Protein AF-A0A841GJC9-F1 (afdb_monomer_lite)

Secondary structure (DSSP, 8-state):
--SSTTGGGS-HHHHHHHHHHHHHHHHHTGGG-PPPHHHHHHHHHHHHHHHH-TT-S--HHHHHHHHHTT-

Organism: NCBI:txid1639882

Radius of gyration: 18.8 Å; chains: 1; bounding box: 32×35×35 Å

Foldseek 3Di:
DPPDPPLVVDDPVVNVVVVVVVVVVVVVCVVVDDDDPVRVVVVVVVVVVCVVPVPPDDPPVVVVVVVVVVD

Sequence (71 aa):
MNKFPGILELSMAERIQLVEEIWDSIAADADNLSLTGEQREELDRRLDAQAANPGVGRPWQEVVARLLAAE

pLDDT: mean 89.74, std 9.37, range [51.75, 97.69]

Structure (mmCIF, N/CA/C/O backbone):
data_AF-A0A841GJC9-F1
#
_entry.id   AF-A0A841GJC9-F1
#
loop_
_atom_site.group_PDB
_atom_site.id
_atom_site.type_symbol
_atom_site.label_atom_id
_atom_site.label_alt_id
_atom_site.label_comp_id
_atom_site.label_asym_id
_atom_site.label_entity_id
_atom_site.label_seq_id
_atom_site.pdbx_PDB_ins_code
_atom_site.Cartn_x
_atom_site.Cartn_y
_atom_site.Cartn_z
_atom_site.occupancy
_atom_site.B_iso_or_equiv
_atom_site.auth_seq_id
_atom_site.auth_comp_id
_atom_site.auth_asym_id
_atom_site.auth_atom_id
_atom_site.pdbx_PDB_model_num
ATOM 1 N N . MET A 1 1 ? 1.460 12.211 21.345 1.00 53.03 1 MET A N 1
ATOM 2 C CA . MET A 1 1 ? 0.192 12.753 20.810 1.00 53.03 1 MET A CA 1
ATOM 3 C C . MET A 1 1 ? -0.415 11.680 19.924 1.00 53.03 1 MET A C 1
ATOM 5 O O . MET A 1 1 ? 0.299 11.199 19.051 1.00 53.03 1 MET A O 1
ATOM 9 N N . ASN A 1 2 ? -1.645 11.230 20.187 1.00 66.25 2 ASN A N 1
ATOM 10 C CA . ASN A 1 2 ? -2.285 10.251 19.307 1.00 66.25 2 ASN A CA 1
ATOM 11 C C . ASN A 1 2 ? -2.609 10.947 17.974 1.00 66.25 2 ASN A C 1
ATOM 13 O O . ASN A 1 2 ? -3.289 11.970 17.988 1.00 66.25 2 ASN A O 1
ATOM 17 N N . LYS A 1 3 ? -2.070 10.450 16.853 1.00 78.38 3 LYS A N 1
ATOM 18 C CA . LYS A 1 3 ? -2.229 11.091 15.532 1.00 78.38 3 LYS A CA 1
ATOM 19 C C . LYS A 1 3 ? -3.670 11.015 15.013 1.00 78.38 3 LYS A C 1
ATOM 21 O O . LYS A 1 3 ? -4.043 11.837 14.188 1.00 78.38 3 LYS A O 1
ATOM 26 N N . PHE A 1 4 ? -4.464 10.082 15.541 1.00 81.56 4 PHE A N 1
ATOM 27 C CA . PHE A 1 4 ? -5.860 9.870 15.169 1.00 81.56 4 PHE A CA 1
ATOM 28 C C . PHE A 1 4 ? -6.703 9.581 16.428 1.00 81.56 4 PHE A C 1
ATOM 30 O O . PHE A 1 4 ? -6.915 8.418 16.789 1.00 81.56 4 PHE A O 1
ATOM 37 N N . PRO A 1 5 ? -7.106 10.622 17.179 1.00 82.50 5 PRO A N 1
ATOM 38 C CA . PRO A 1 5 ? -7.973 10.454 18.346 1.00 82.50 5 PRO A CA 1
ATOM 39 C C . PRO A 1 5 ? -9.324 9.840 17.935 1.00 82.50 5 PRO A C 1
ATOM 41 O O . PRO A 1 5 ? -9.787 10.059 16.820 1.00 82.50 5 PRO A O 1
ATOM 44 N N . GLY A 1 6 ? -9.941 9.045 18.814 1.00 87.25 6 GLY A N 1
ATOM 45 C CA . GLY A 1 6 ? -11.245 8.409 18.564 1.00 87.25 6 GLY A CA 1
ATOM 46 C C . GLY A 1 6 ? -11.205 7.070 17.812 1.00 87.25 6 GLY A C 1
ATOM 47 O O . GLY A 1 6 ? -12.107 6.262 17.992 1.00 87.25 6 GLY A O 1
ATOM 48 N N . ILE A 1 7 ? -10.138 6.741 17.065 1.00 91.31 7 ILE A N 1
ATOM 49 C CA . ILE A 1 7 ? -10.050 5.437 16.362 1.00 91.31 7 ILE A CA 1
ATOM 50 C C . ILE A 1 7 ? -10.116 4.251 17.336 1.00 91.31 7 ILE A C 1
ATOM 52 O O . ILE A 1 7 ? -10.687 3.212 17.018 1.00 91.31 7 ILE A O 1
ATOM 56 N N . LEU A 1 8 ? -9.544 4.394 18.534 1.00 90.31 8 LEU A N 1
ATOM 57 C CA . LEU A 1 8 ? -9.564 3.335 19.550 1.00 90.31 8 LEU A CA 1
ATOM 58 C C . LEU A 1 8 ? -10.911 3.219 20.285 1.00 90.31 8 LEU A C 1
ATOM 60 O O . LEU A 1 8 ? -11.108 2.242 21.001 1.00 90.31 8 LEU A O 1
ATOM 64 N N . GLU A 1 9 ? -11.817 4.184 20.110 1.00 94.69 9 GLU A N 1
ATOM 65 C CA . GLU A 1 9 ? -13.173 4.164 20.680 1.00 94.69 9 GLU A CA 1
ATOM 66 C C . GLU A 1 9 ? -14.155 3.386 19.789 1.00 94.69 9 GLU A C 1
ATOM 68 O O . GLU A 1 9 ? -15.176 2.908 20.276 1.00 94.69 9 GLU A O 1
ATOM 73 N N . LEU A 1 10 ? -13.815 3.203 18.508 1.00 95.62 10 LEU A N 1
ATOM 74 C CA . LEU A 1 10 ? -14.546 2.341 17.580 1.00 95.62 10 LEU A CA 1
ATOM 75 C C . LEU A 1 10 ? -14.480 0.877 18.026 1.00 95.62 10 LEU A C 1
ATOM 77 O O . LEU A 1 10 ? -13.458 0.409 18.543 1.00 95.62 10 LEU A O 1
ATOM 81 N N . SER A 1 11 ? -15.536 0.116 17.752 1.00 97.19 11 SER A N 1
ATOM 82 C CA . SER A 1 11 ? -15.522 -1.340 17.884 1.00 97.19 11 SER A CA 1
ATOM 83 C C . SER A 1 11 ? -14.480 -1.975 16.953 1.00 97.19 11 SER A C 1
ATOM 85 O O . SER A 1 11 ? -14.006 -1.372 15.991 1.00 97.19 11 SER A O 1
ATOM 87 N N . MET A 1 12 ? -14.111 -3.233 17.216 1.00 95.50 12 MET A N 1
ATOM 88 C CA . MET A 1 12 ? -13.175 -3.955 16.344 1.00 95.50 12 MET A CA 1
ATOM 89 C C . MET A 1 12 ? -13.672 -4.023 14.893 1.00 95.50 12 MET A C 1
ATOM 91 O O . MET A 1 12 ? -12.878 -3.831 13.980 1.00 95.50 12 MET A O 1
ATOM 95 N N . ALA A 1 13 ? -14.971 -4.261 14.692 1.00 97.50 13 ALA A N 1
ATOM 96 C CA . ALA A 1 13 ? -15.568 -4.345 13.363 1.00 97.50 13 ALA A CA 1
ATOM 97 C C . ALA A 1 13 ? -15.469 -3.008 12.614 1.00 97.50 13 ALA A C 1
ATOM 99 O O . ALA A 1 13 ? -15.005 -2.979 11.481 1.00 97.50 13 ALA A O 1
ATOM 100 N N . GLU A 1 14 ? -15.806 -1.898 13.276 1.00 97.31 14 GLU A N 1
ATOM 101 C CA . GLU A 1 14 ? -15.698 -0.553 12.694 1.00 97.31 14 GLU A CA 1
ATOM 102 C C . GLU A 1 14 ? -14.248 -0.183 12.371 1.00 97.31 14 GLU A C 1
ATOM 104 O O . GLU A 1 14 ? -13.984 0.438 11.347 1.00 97.31 14 GLU A O 1
ATOM 109 N N . ARG A 1 15 ? -13.280 -0.598 13.199 1.00 96.50 15 ARG A N 1
ATOM 110 C CA . ARG A 1 15 ? -11.859 -0.389 12.884 1.00 96.50 15 ARG A CA 1
ATOM 111 C C . ARG A 1 15 ? -11.405 -1.195 11.675 1.00 96.50 15 ARG A C 1
ATOM 113 O O . ARG A 1 15 ? -10.619 -0.676 10.893 1.00 96.50 15 ARG A O 1
ATOM 120 N N . ILE A 1 16 ? -11.856 -2.443 11.537 1.00 96.62 16 ILE A N 1
ATOM 121 C CA . ILE A 1 16 ? -11.534 -3.276 10.370 1.00 96.62 16 ILE A CA 1
ATOM 122 C C . ILE A 1 16 ? -12.117 -2.643 9.106 1.00 96.62 16 ILE A C 1
ATOM 124 O O . ILE A 1 16 ? -11.392 -2.486 8.130 1.00 96.62 16 ILE A O 1
ATOM 128 N N . GLN A 1 17 ? -13.376 -2.208 9.154 1.00 97.31 17 GLN A N 1
ATOM 129 C CA . GLN A 1 17 ? -14.011 -1.539 8.024 1.00 97.31 17 GLN A CA 1
ATOM 130 C C . GLN A 1 17 ? -13.301 -0.226 7.664 1.00 97.31 17 GLN A C 1
ATOM 132 O O . GLN A 1 17 ? -13.000 0.010 6.501 1.00 97.31 17 GLN A O 1
ATOM 137 N N . LEU A 1 18 ? -12.956 0.602 8.653 1.00 95.94 18 LEU A N 1
ATOM 138 C CA . LEU A 1 18 ? -1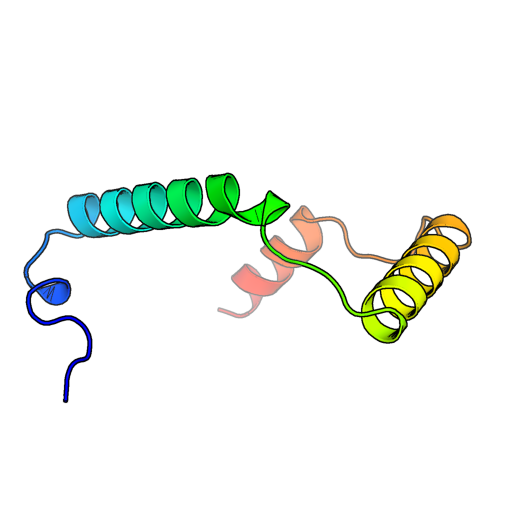2.204 1.836 8.415 1.00 95.94 18 LEU A CA 1
ATOM 139 C C . LEU A 1 18 ? -10.834 1.556 7.778 1.00 95.94 18 LEU A C 1
ATOM 141 O O . LEU A 1 18 ? -10.384 2.296 6.908 1.00 95.94 18 LEU A O 1
ATOM 145 N N . VAL A 1 19 ? -10.158 0.496 8.224 1.00 96.19 19 VAL A N 1
ATOM 146 C CA . VAL A 1 19 ? -8.893 0.042 7.643 1.00 96.19 19 VAL A CA 1
ATOM 147 C C . VAL A 1 19 ? -9.081 -0.329 6.17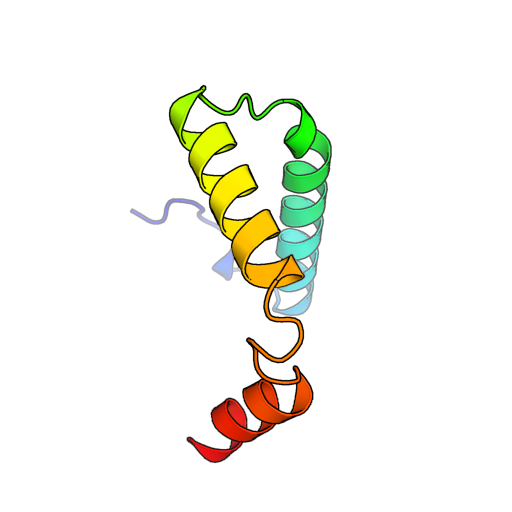1 1.00 96.19 19 VAL A C 1
ATOM 149 O O . VAL A 1 19 ? -8.302 0.132 5.344 1.00 96.19 19 VAL A O 1
ATOM 152 N N . GLU A 1 20 ? -10.118 -1.094 5.840 1.00 97.06 20 GLU A N 1
ATOM 153 C CA . GLU A 1 20 ? -10.452 -1.472 4.462 1.00 97.06 20 GLU A CA 1
ATOM 154 C C . GLU A 1 20 ? -10.742 -0.244 3.586 1.00 97.06 20 GLU A C 1
ATOM 156 O O . GLU A 1 20 ? -10.093 -0.066 2.559 1.00 97.06 20 GLU A O 1
ATOM 161 N N . GLU A 1 21 ? -11.597 0.673 4.046 1.00 97.00 21 GLU A N 1
ATOM 162 C CA . GLU A 1 21 ? -11.938 1.907 3.322 1.00 97.00 21 GLU A CA 1
ATOM 163 C C . GLU A 1 21 ? -10.708 2.792 3.050 1.00 97.00 21 GLU A C 1
ATOM 165 O O . GLU A 1 21 ? -10.564 3.379 1.974 1.00 97.00 21 GLU A O 1
ATOM 170 N N . ILE A 1 22 ? -9.783 2.880 4.013 1.00 95.12 22 ILE A N 1
ATOM 171 C CA . ILE A 1 22 ? -8.516 3.598 3.827 1.00 95.12 22 ILE A CA 1
ATOM 172 C C . ILE A 1 22 ? -7.637 2.882 2.798 1.00 95.12 22 ILE A C 1
ATOM 174 O O . ILE A 1 22 ? -7.020 3.545 1.963 1.00 95.12 22 ILE A O 1
ATOM 178 N N . TRP A 1 23 ? -7.559 1.552 2.850 1.00 95.88 23 TRP A N 1
ATOM 179 C CA . TRP A 1 23 ? -6.772 0.772 1.895 1.00 95.88 23 TRP A CA 1
ATOM 180 C C . TRP A 1 23 ? -7.293 0.932 0.465 1.00 95.88 23 TRP A C 1
ATOM 182 O O . TRP A 1 23 ? -6.490 1.151 -0.443 1.00 95.88 23 TRP A O 1
ATOM 192 N N . ASP A 1 24 ? -8.612 0.908 0.279 1.00 95.44 24 ASP A N 1
ATOM 193 C CA . ASP A 1 24 ? -9.256 1.128 -1.018 1.00 95.44 24 ASP A CA 1
ATOM 194 C C . ASP A 1 24 ? -8.983 2.536 -1.556 1.00 95.44 24 ASP A C 1
ATOM 196 O O . ASP A 1 24 ? -8.646 2.705 -2.728 1.00 95.44 24 ASP A O 1
ATOM 200 N N . SER A 1 25 ? -9.058 3.551 -0.691 1.00 93.94 25 SER A N 1
ATOM 201 C CA . SER A 1 25 ? -8.739 4.939 -1.045 1.00 93.94 25 SER A CA 1
ATOM 202 C C . SER A 1 25 ? -7.283 5.100 -1.502 1.00 93.94 25 SER A C 1
ATOM 204 O O . SER A 1 25 ? -7.015 5.675 -2.557 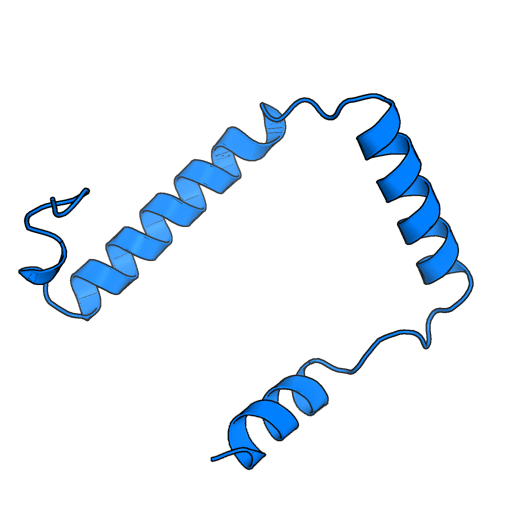1.00 93.94 25 SER A O 1
ATOM 206 N N . ILE A 1 26 ? -6.330 4.519 -0.764 1.00 93.06 26 ILE A N 1
ATOM 207 C CA . ILE A 1 26 ? -4.907 4.545 -1.137 1.00 93.06 26 ILE A CA 1
ATOM 208 C C . ILE A 1 26 ? -4.677 3.823 -2.470 1.00 93.06 26 ILE A C 1
ATOM 210 O O . ILE A 1 26 ? -3.892 4.294 -3.293 1.00 93.06 26 ILE A O 1
ATOM 214 N N . ALA A 1 27 ? -5.341 2.685 -2.690 1.00 91.19 27 ALA A N 1
ATOM 215 C CA . ALA A 1 27 ? -5.228 1.932 -3.934 1.00 91.19 27 ALA A CA 1
ATOM 216 C C . ALA A 1 27 ? -5.790 2.714 -5.132 1.00 91.19 27 ALA A C 1
ATOM 218 O O . ALA A 1 27 ? -5.186 2.691 -6.202 1.00 91.19 27 ALA A O 1
ATOM 219 N N . ALA A 1 28 ? -6.895 3.442 -4.952 1.00 91.44 28 ALA A N 1
ATOM 220 C CA . ALA A 1 28 ? -7.466 4.301 -5.988 1.00 91.44 28 ALA A CA 1
ATOM 221 C C . ALA A 1 28 ? -6.518 5.443 -6.399 1.00 91.44 28 ALA A C 1
ATOM 223 O O . ALA A 1 28 ? -6.485 5.827 -7.566 1.00 91.44 28 ALA A O 1
ATOM 224 N N . ASP A 1 29 ? -5.708 5.941 -5.464 1.00 89.31 29 ASP A N 1
ATOM 225 C CA . ASP A 1 29 ? -4.699 6.972 -5.719 1.00 89.31 29 ASP A CA 1
ATOM 226 C C . ASP A 1 29 ? -3.340 6.412 -6.181 1.00 89.31 29 ASP A C 1
ATOM 228 O O . ASP A 1 29 ? -2.413 7.185 -6.443 1.00 89.31 29 ASP A O 1
ATOM 232 N N . ALA A 1 30 ? -3.188 5.089 -6.307 1.00 82.62 30 ALA A N 1
ATOM 233 C CA . ALA A 1 30 ? -1.901 4.461 -6.608 1.00 82.62 30 ALA A CA 1
ATOM 234 C C . ALA A 1 30 ? -1.318 4.900 -7.962 1.00 82.62 30 ALA A C 1
ATOM 236 O O . ALA A 1 30 ? -0.104 5.062 -8.082 1.00 82.62 30 ALA A O 1
ATOM 237 N N . ASP A 1 31 ? -2.168 5.179 -8.950 1.00 78.50 31 ASP A N 1
ATOM 238 C CA . ASP A 1 31 ? -1.745 5.650 -10.275 1.00 78.50 31 ASP A CA 1
ATOM 239 C C . ASP A 1 31 ? -1.119 7.058 -10.238 1.00 78.50 31 ASP A C 1
ATOM 241 O O . ASP A 1 31 ? -0.382 7.444 -11.148 1.00 78.50 31 ASP A O 1
ATOM 245 N N . ASN A 1 32 ? -1.348 7.821 -9.161 1.00 83.31 32 ASN A N 1
ATOM 246 C CA . ASN A 1 32 ? -0.742 9.137 -8.955 1.00 83.31 32 ASN A CA 1
ATOM 247 C C . ASN A 1 32 ? 0.687 9.056 -8.383 1.00 83.31 32 ASN A C 1
ATOM 249 O O . ASN A 1 32 ? 1.397 10.068 -8.336 1.00 83.31 32 ASN A O 1
ATOM 253 N N . LEU A 1 33 ? 1.150 7.872 -7.961 1.00 82.44 33 LEU A N 1
ATOM 254 C CA . LEU A 1 33 ? 2.512 7.672 -7.463 1.00 82.44 33 LEU A CA 1
ATOM 255 C C . LEU A 1 33 ? 3.506 7.597 -8.624 1.00 82.44 33 LEU A C 1
ATOM 257 O O . LEU A 1 33 ? 3.752 6.555 -9.230 1.00 82.44 33 LEU A O 1
ATOM 261 N N . SER A 1 34 ? 4.142 8.730 -8.906 1.00 86.31 34 SER A N 1
ATOM 262 C CA . SER A 1 34 ? 5.235 8.790 -9.874 1.00 86.31 34 SER A CA 1
ATOM 263 C C . SER A 1 34 ? 6.509 8.165 -9.302 1.00 86.31 34 SER A C 1
ATOM 265 O O . SER A 1 34 ? 7.084 8.674 -8.342 1.00 86.31 34 SER A O 1
ATOM 267 N N . LEU A 1 35 ? 6.983 7.087 -9.928 1.00 90.06 35 LEU A N 1
ATOM 268 C CA . LEU A 1 35 ? 8.292 6.503 -9.630 1.00 90.06 35 LEU A CA 1
ATOM 269 C C . LEU A 1 35 ? 9.418 7.338 -10.244 1.00 90.06 35 LEU A C 1
ATOM 271 O O . LEU A 1 35 ? 9.349 7.708 -11.427 1.00 90.06 35 LEU A O 1
ATOM 275 N N . THR A 1 36 ? 10.491 7.550 -9.478 1.00 94.69 36 THR A N 1
ATOM 276 C CA . THR A 1 36 ? 11.746 8.080 -10.030 1.00 94.69 36 THR A CA 1
ATOM 277 C C . THR A 1 36 ? 12.334 7.107 -11.061 1.00 94.69 36 THR A C 1
ATOM 279 O O . THR A 1 36 ? 11.948 5.936 -11.125 1.00 94.69 36 THR A O 1
ATOM 282 N N . GLY A 1 37 ? 13.268 7.581 -11.893 1.00 96.12 37 GLY A N 1
ATOM 283 C CA . GLY A 1 37 ? 13.985 6.716 -12.841 1.00 9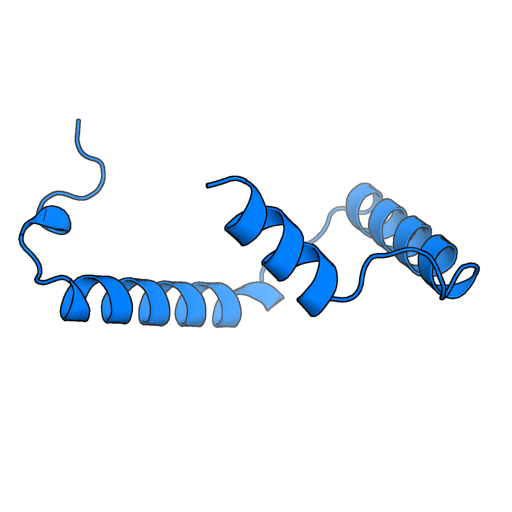6.12 37 GLY A CA 1
ATOM 284 C C . GLY A 1 37 ? 14.665 5.541 -12.133 1.00 96.12 37 GLY A C 1
ATOM 285 O O . GLY A 1 37 ? 14.392 4.393 -12.461 1.00 96.12 37 GLY A O 1
ATOM 286 N N . GLU A 1 38 ? 15.426 5.835 -11.077 1.00 97.12 38 GLU A N 1
ATOM 287 C CA . GLU A 1 38 ? 16.149 4.840 -10.270 1.00 97.12 38 GLU A CA 1
ATOM 288 C C . GLU A 1 38 ? 15.222 3.792 -9.634 1.00 97.12 38 GLU A C 1
ATOM 290 O O . GLU A 1 38 ? 15.537 2.605 -9.606 1.00 97.12 38 GLU A O 1
ATOM 295 N N . GLN A 1 39 ? 14.050 4.205 -9.137 1.00 96.44 39 GLN A N 1
ATOM 296 C CA . GLN A 1 39 ? 13.075 3.271 -8.566 1.00 96.44 39 GLN A CA 1
ATOM 297 C C . GLN A 1 39 ? 12.506 2.325 -9.624 1.00 96.44 39 GLN A C 1
ATOM 299 O O . GLN A 1 39 ? 12.318 1.143 -9.346 1.00 96.44 39 GLN A O 1
ATOM 304 N N . ARG A 1 40 ? 12.233 2.836 -10.830 1.00 94.75 40 ARG A N 1
ATOM 305 C CA . ARG A 1 40 ? 11.739 2.023 -11.946 1.00 94.75 40 ARG A CA 1
ATOM 306 C C . ARG A 1 40 ? 12.797 1.026 -12.412 1.00 94.75 40 ARG A C 1
ATOM 308 O O . ARG A 1 40 ? 12.486 -0.152 -12.519 1.00 94.75 40 ARG A O 1
ATOM 315 N N . GLU A 1 41 ? 14.040 1.473 -12.574 1.00 97.56 41 GLU A N 1
ATOM 316 C CA . GLU A 1 41 ? 15.169 0.604 -12.932 1.00 97.56 41 GLU A CA 1
ATOM 317 C C . GLU A 1 41 ? 15.371 -0.530 -11.915 1.00 97.56 41 GLU A C 1
ATOM 319 O O . GLU A 1 41 ? 15.583 -1.683 -12.292 1.00 97.56 41 GLU A O 1
ATOM 324 N N . GLU A 1 42 ? 15.256 -0.234 -10.617 1.00 97.69 42 GLU A N 1
ATOM 325 C CA . GLU A 1 42 ? 15.355 -1.259 -9.575 1.00 97.69 42 GLU A CA 1
ATOM 326 C C . GLU A 1 42 ? 14.189 -2.259 -9.620 1.00 97.69 42 GLU A C 1
ATOM 328 O O . GLU A 1 42 ? 14.392 -3.457 -9.401 1.00 97.69 42 GLU A O 1
ATOM 333 N N . LEU A 1 43 ? 12.968 -1.799 -9.909 1.00 95.38 43 LEU A N 1
ATOM 334 C CA . LEU A 1 43 ? 11.820 -2.692 -10.076 1.00 95.38 43 LEU A CA 1
ATOM 335 C C . LEU A 1 43 ? 12.000 -3.609 -11.287 1.00 95.38 43 LEU A C 1
ATOM 337 O O . LEU A 1 43 ? 11.838 -4.821 -11.137 1.00 95.38 43 LEU A O 1
ATOM 341 N N . ASP A 1 44 ? 12.405 -3.062 -12.432 1.00 96.31 44 ASP A N 1
ATOM 342 C CA . ASP A 1 44 ? 12.661 -3.829 -13.654 1.00 96.31 44 ASP A CA 1
ATOM 343 C C . ASP A 1 44 ? 13.734 -4.901 -13.405 1.00 96.31 44 ASP A C 1
ATOM 345 O O . ASP A 1 44 ? 13.514 -6.087 -13.658 1.00 96.31 44 ASP A O 1
ATOM 349 N N . ARG A 1 45 ? 14.846 -4.531 -12.753 1.00 96.75 45 ARG A N 1
ATOM 350 C CA . ARG A 1 45 ? 15.913 -5.472 -12.371 1.00 96.75 45 ARG A CA 1
ATOM 351 C C . ARG A 1 45 ? 15.401 -6.617 -11.488 1.00 96.75 45 ARG A C 1
ATOM 353 O O . ARG A 1 45 ? 15.838 -7.762 -11.637 1.00 96.75 45 ARG A O 1
ATOM 360 N N . ARG A 1 46 ? 14.518 -6.332 -10.522 1.00 94.19 46 ARG A N 1
ATOM 361 C CA . ARG A 1 46 ? 13.954 -7.355 -9.620 1.00 94.19 46 ARG A CA 1
ATOM 362 C C . ARG A 1 46 ? 12.960 -8.266 -10.333 1.00 94.19 46 ARG A C 1
ATOM 364 O O . ARG A 1 46 ? 12.949 -9.462 -10.039 1.00 94.19 46 ARG A O 1
ATOM 371 N N . LEU A 1 47 ? 12.163 -7.722 -11.249 1.00 93.38 47 LEU A N 1
ATOM 372 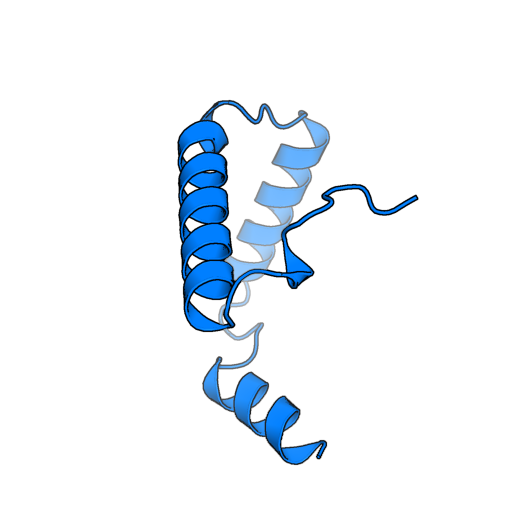C CA . LEU A 1 47 ? 11.230 -8.492 -12.069 1.00 93.38 47 LEU A CA 1
ATOM 373 C C . LEU A 1 47 ? 11.979 -9.444 -13.007 1.00 93.38 47 LEU A C 1
ATOM 375 O O . LEU A 1 47 ? 11.651 -10.629 -13.042 1.00 93.38 47 LEU A O 1
ATOM 379 N N . ASP A 1 48 ? 13.041 -8.976 -13.665 1.00 95.19 48 ASP A N 1
ATOM 380 C CA . ASP A 1 48 ? 13.897 -9.811 -14.516 1.00 95.19 48 ASP A CA 1
ATOM 381 C C . ASP A 1 48 ? 14.560 -10.944 -13.720 1.00 95.19 48 ASP A C 1
ATOM 383 O O . ASP A 1 48 ? 14.560 -12.104 -14.140 1.00 95.19 48 ASP A O 1
ATOM 387 N N . ALA A 1 49 ? 15.078 -10.637 -12.526 1.00 92.19 49 ALA A N 1
ATOM 388 C CA . ALA A 1 49 ? 15.672 -11.639 -11.643 1.00 92.19 49 ALA A CA 1
ATOM 389 C C . ALA A 1 49 ? 14.655 -12.704 -11.190 1.00 92.19 49 ALA A C 1
ATOM 391 O O . ALA A 1 49 ? 15.000 -13.884 -11.096 1.00 92.19 49 ALA A O 1
ATOM 392 N N . GLN A 1 50 ? 13.407 -12.305 -10.924 1.00 88.88 50 GLN A N 1
ATOM 393 C CA . GLN A 1 50 ? 12.325 -13.229 -10.582 1.00 88.88 50 GLN A CA 1
ATOM 394 C C . GLN A 1 50 ? 11.922 -14.091 -11.786 1.00 88.88 50 GLN A C 1
ATOM 396 O O . GLN A 1 50 ? 11.776 -15.304 -11.643 1.00 88.88 50 GLN A O 1
ATOM 401 N N . ALA A 1 51 ? 11.776 -13.495 -12.971 1.00 89.88 51 ALA A N 1
ATOM 402 C CA . ALA A 1 51 ? 11.431 -14.213 -14.197 1.00 89.88 51 ALA A CA 1
ATOM 403 C C . ALA A 1 51 ? 12.502 -15.249 -14.577 1.00 89.88 51 ALA A C 1
ATOM 405 O O . ALA A 1 51 ? 12.175 -16.361 -14.992 1.00 89.88 51 ALA A O 1
ATOM 406 N N . ALA A 1 52 ? 13.780 -14.916 -14.372 1.00 93.88 52 ALA A N 1
ATOM 407 C CA . ALA A 1 52 ? 14.902 -15.826 -14.581 1.00 93.88 52 ALA A CA 1
ATOM 408 C C . ALA A 1 52 ? 14.978 -16.958 -13.539 1.00 93.88 52 ALA A C 1
ATOM 410 O O . ALA A 1 52 ? 15.652 -17.963 -1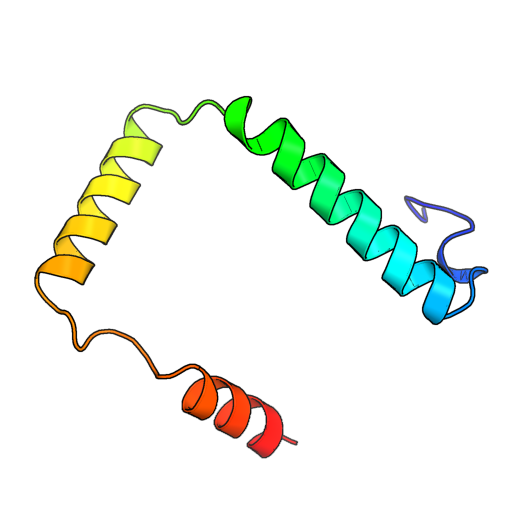3.775 1.00 93.88 52 ALA A O 1
ATOM 411 N N . ASN A 1 53 ? 14.309 -16.818 -12.390 1.00 89.38 53 ASN A N 1
ATOM 412 C CA . ASN A 1 53 ? 14.333 -17.805 -11.316 1.00 89.38 53 ASN A CA 1
ATOM 413 C C . ASN A 1 53 ? 12.931 -18.042 -10.720 1.00 89.38 53 ASN A C 1
ATOM 415 O O . ASN A 1 53 ? 12.655 -17.639 -9.588 1.00 89.38 53 ASN A O 1
ATOM 419 N N . PRO A 1 54 ? 12.038 -18.739 -11.450 1.00 77.38 54 PRO A N 1
ATOM 420 C CA . PRO A 1 54 ? 10.637 -18.925 -11.056 1.00 77.38 54 PRO A CA 1
ATOM 421 C C . PRO A 1 54 ? 10.448 -19.759 -9.775 1.00 77.38 54 PRO A C 1
ATOM 423 O O . PRO A 1 54 ? 9.341 -19.831 -9.250 1.00 77.38 54 PRO A O 1
ATOM 426 N N . GLY A 1 55 ? 11.511 -20.389 -9.262 1.00 79.00 55 GLY A N 1
ATOM 427 C CA . GLY A 1 55 ? 11.518 -21.085 -7.972 1.00 79.00 55 GLY A CA 1
ATOM 428 C C . GLY A 1 55 ? 11.897 -20.200 -6.779 1.00 79.00 55 GLY A C 1
ATOM 429 O O . GLY A 1 55 ? 11.913 -20.686 -5.650 1.00 79.00 55 GLY A O 1
ATOM 430 N N . VAL A 1 56 ? 12.231 -18.923 -6.998 1.00 77.06 56 VAL A N 1
ATOM 431 C CA . VAL A 1 56 ? 12.558 -17.983 -5.918 1.00 77.06 56 VAL A CA 1
ATOM 432 C C . VAL A 1 56 ? 11.280 -17.479 -5.272 1.00 77.06 56 VAL A C 1
ATOM 434 O O . VAL A 1 56 ? 10.477 -16.774 -5.873 1.00 77.06 56 VAL A O 1
ATOM 437 N N . GLY A 1 57 ? 11.116 -17.835 -4.005 1.00 81.12 57 GLY A N 1
ATOM 438 C CA . GLY A 1 57 ? 9.962 -17.487 -3.195 1.00 81.12 57 GLY A CA 1
ATOM 439 C C . GLY A 1 57 ? 9.592 -18.647 -2.286 1.00 81.12 57 GLY A C 1
ATOM 440 O O . GLY A 1 57 ? 10.193 -19.718 -2.335 1.00 81.12 57 GLY A O 1
ATOM 441 N N . ARG A 1 58 ? 8.603 -18.429 -1.428 1.00 87.62 58 ARG A N 1
ATOM 442 C CA . ARG A 1 58 ? 7.968 -19.497 -0.658 1.00 87.62 58 ARG A CA 1
ATOM 443 C C . ARG A 1 58 ? 6.478 -19.451 -0.954 1.00 87.62 58 ARG A C 1
ATOM 445 O O . ARG A 1 58 ? 5.930 -18.345 -0.988 1.00 87.62 58 ARG A O 1
ATOM 452 N N . PRO A 1 59 ? 5.816 -20.599 -1.162 1.00 90.62 59 PRO A N 1
ATOM 453 C CA . PRO A 1 59 ? 4.366 -20.640 -1.248 1.00 90.62 59 PRO A CA 1
ATOM 454 C C . PRO A 1 59 ? 3.740 -19.931 -0.048 1.00 90.62 59 PRO A C 1
ATOM 456 O O . PRO A 1 59 ? 4.228 -20.057 1.079 1.00 90.62 59 PRO A O 1
ATOM 459 N N . TRP A 1 60 ? 2.644 -19.207 -0.272 1.00 91.06 60 TRP A N 1
ATOM 460 C CA . TRP A 1 60 ? 1.965 -18.466 0.793 1.00 91.06 60 TRP A CA 1
ATOM 461 C C . TRP A 1 60 ? 1.614 -19.367 1.984 1.00 91.06 60 TRP A C 1
ATOM 463 O O . TRP A 1 60 ? 1.823 -18.991 3.135 1.00 91.06 60 TRP A O 1
ATOM 473 N N . GLN A 1 61 ? 1.183 -20.600 1.706 1.00 93.38 61 GLN A N 1
ATOM 474 C CA . GLN A 1 61 ? 0.872 -21.601 2.723 1.00 93.38 61 GLN A CA 1
ATOM 475 C C . GLN A 1 61 ? 2.079 -21.926 3.614 1.00 93.38 61 GLN A C 1
ATOM 477 O O . GLN A 1 61 ? 1.913 -22.083 4.819 1.00 93.38 61 GLN A O 1
ATOM 482 N N . GLU A 1 62 ? 3.292 -21.991 3.053 1.00 93.81 62 GLU A N 1
ATOM 483 C CA . GLU A 1 62 ? 4.521 -22.240 3.818 1.00 93.81 62 GLU A CA 1
ATOM 484 C C . GLU A 1 62 ? 4.857 -21.049 4.726 1.00 93.81 62 GLU A C 1
ATOM 486 O O . GLU A 1 62 ? 5.234 -21.221 5.886 1.00 93.81 62 GLU A O 1
ATOM 491 N N . VAL A 1 63 ? 4.683 -19.826 4.216 1.00 93.31 63 VAL A N 1
ATOM 492 C CA . VAL A 1 63 ? 4.913 -18.599 4.989 1.00 93.31 63 VAL A CA 1
ATOM 493 C C . VAL A 1 63 ? 3.937 -18.507 6.160 1.00 93.31 63 VAL A C 1
ATOM 495 O O . VAL A 1 63 ? 4.374 -18.262 7.284 1.00 93.31 63 VAL A O 1
ATOM 498 N N . VAL A 1 64 ? 2.645 -18.745 5.918 1.00 93.38 64 VAL A N 1
ATOM 499 C CA . VAL A 1 64 ? 1.604 -18.748 6.957 1.00 93.38 64 VAL A CA 1
ATOM 500 C C . VAL A 1 64 ? 1.862 -19.842 7.985 1.00 93.38 64 VAL A C 1
ATOM 502 O O . VAL A 1 64 ? 1.867 -19.552 9.178 1.00 93.38 64 VAL A O 1
ATOM 505 N N . ALA A 1 65 ? 2.145 -21.071 7.542 1.00 95.12 65 ALA A N 1
ATOM 506 C CA . ALA A 1 65 ? 2.449 -22.178 8.443 1.00 95.12 65 ALA A CA 1
ATOM 507 C C . ALA A 1 65 ? 3.632 -21.846 9.363 1.00 95.12 65 ALA A C 1
ATOM 509 O O . ALA A 1 65 ? 3.555 -22.080 10.563 1.00 95.12 65 ALA A O 1
ATOM 510 N N . ARG A 1 66 ? 4.696 -21.230 8.831 1.00 94.25 66 ARG A N 1
ATOM 511 C CA . ARG A 1 66 ? 5.845 -20.779 9.629 1.00 94.25 66 ARG A CA 1
ATOM 512 C C . ARG A 1 66 ? 5.475 -19.700 10.650 1.00 94.25 66 ARG A C 1
ATOM 514 O O . ARG A 1 66 ? 6.007 -19.730 11.752 1.00 94.25 66 ARG A O 1
ATOM 521 N N . LEU A 1 67 ? 4.640 -18.728 10.277 1.00 92.75 67 LEU A N 1
ATOM 522 C CA . LEU A 1 67 ? 4.243 -17.636 11.175 1.00 92.75 67 LEU A CA 1
ATOM 523 C C . LEU A 1 67 ? 3.355 -18.132 12.320 1.00 92.75 67 LEU A C 1
ATOM 525 O O . LEU A 1 67 ? 3.528 -17.676 13.441 1.00 92.75 67 LEU A O 1
ATOM 529 N N . LEU A 1 68 ? 2.459 -19.081 12.043 1.00 91.56 68 LEU A N 1
ATOM 530 C CA . LEU A 1 68 ? 1.570 -19.675 13.045 1.00 91.56 68 LEU A CA 1
ATOM 531 C C . LEU A 1 68 ? 2.255 -20.754 13.898 1.00 91.56 68 LEU A C 1
ATOM 533 O O . LEU A 1 68 ? 1.849 -20.986 15.025 1.00 91.56 68 LEU A O 1
ATOM 537 N N . ALA A 1 69 ? 3.295 -21.416 13.382 1.00 86.31 69 ALA A N 1
ATOM 538 C CA . ALA A 1 69 ? 4.097 -22.382 14.141 1.00 86.31 69 ALA A CA 1
ATOM 539 C C . ALA A 1 69 ? 5.165 -21.727 15.040 1.00 86.31 69 ALA A C 1
ATOM 541 O O . ALA A 1 69 ? 5.880 -22.435 15.745 1.00 86.31 69 ALA A O 1
ATOM 542 N N . ALA A 1 70 ? 5.324 -20.401 14.969 1.00 68.62 70 ALA A N 1
ATOM 543 C CA . ALA A 1 70 ? 6.231 -19.626 15.819 1.00 68.62 70 ALA A CA 1
ATOM 544 C C . ALA A 1 70 ? 5.551 -19.098 17.102 1.00 68.62 70 ALA A C 1
ATOM 546 O O . ALA A 1 70 ? 6.130 -18.254 17.789 1.00 68.62 70 ALA A O 1
ATOM 547 N N . GLU A 1 71 ? 4.346 -19.591 17.396 1.00 51.75 71 GLU A N 1
ATOM 548 C CA . GLU A 1 71 ? 3.540 -19.344 18.600 1.00 51.75 71 GLU A CA 1
ATOM 549 C C . GLU A 1 71 ? 3.600 -20.561 19.539 1.00 51.75 71 GLU A C 1
ATOM 551 O O . GLU A 1 71 ? 3.732 -20.350 20.766 1.00 51.75 71 GLU A O 1
#

InterPro domains:
  IPR013406 Conserved hypothetical protein CHP02574, addiction module [PF09720] (9-63)
  IPR013406 Conserved hypothetical protein CHP02574, addiction module [TIGR02574] (7-68)